Protein AF-A0A086ACV4-F1 (afdb_monomer_lite)

Secondary structure (DSSP, 8-state):
--HHHHHHHHS-HHHHHHHHHHHHHHHHHHHHHS--S-TTSPPTTS---S-S-HHHHHHHHHHHHHHHHHTT-

pLDDT: mean 73.36, std 8.7, range [51.97, 90.81]

Radius of gyration: 18.09 Å; chains: 1; bounding box: 48×29×42 Å

Sequence (73 aa):
MSALRSYYYKLLPGLRLLGRKIYYFPIDFYEGVTGKRSKNEPKKGDIYVGSSDFISHGIRQMKVLQKSNKNKK

Organism: NCBI:txid445961

Structure (mmCIF, N/CA/C/O backbone):
data_AF-A0A086ACV4-F1
#
_entry.id   AF-A0A086ACV4-F1
#
loop_
_atom_site.group_PDB
_atom_site.id
_atom_site.type_symbol
_atom_site.label_atom_id
_atom_site.label_alt_id
_atom_site.label_comp_id
_atom_site.label_asym_id
_atom_site.label_entity_id
_atom_site.label_seq_id
_atom_site.pdbx_PDB_ins_code
_atom_site.Cartn_x
_atom_site.Cartn_y
_atom_site.Cartn_z
_atom_site.occupancy
_atom_site.B_iso_or_equiv
_atom_site.auth_seq_id
_atom_site.auth_comp_id
_atom_site.auth_asym_id
_atom_site.auth_atom_id
_atom_site.pdbx_PDB_model_num
ATOM 1 N N . MET A 1 1 ? 19.595 11.060 -6.319 1.00 52.75 1 MET A N 1
ATOM 2 C CA . MET A 1 1 ? 18.242 10.645 -6.768 1.00 52.75 1 MET A CA 1
ATOM 3 C C . MET A 1 1 ? 18.390 9.395 -7.620 1.00 52.75 1 MET A C 1
ATOM 5 O O . MET A 1 1 ? 19.103 9.464 -8.608 1.00 52.75 1 MET A O 1
ATOM 9 N N . SER A 1 2 ? 17.808 8.257 -7.220 1.00 67.38 2 SER A N 1
ATOM 10 C CA . SER A 1 2 ? 17.935 6.989 -7.967 1.00 67.38 2 SER A CA 1
ATOM 11 C C . SER A 1 2 ? 17.498 7.158 -9.432 1.00 67.38 2 SER A C 1
ATOM 13 O O . SER A 1 2 ? 16.454 7.758 -9.694 1.00 67.38 2 SER A O 1
ATOM 15 N N . ALA A 1 3 ? 18.280 6.642 -10.386 1.00 73.56 3 ALA A N 1
ATOM 16 C CA . ALA A 1 3 ? 18.014 6.762 -11.825 1.00 73.56 3 ALA A CA 1
ATOM 17 C C . ALA A 1 3 ? 16.637 6.192 -12.223 1.00 73.56 3 ALA A C 1
ATOM 19 O O . ALA A 1 3 ? 15.923 6.785 -13.033 1.00 73.56 3 ALA A O 1
ATOM 20 N N . LEU A 1 4 ? 16.211 5.115 -11.556 1.00 67.62 4 LEU A N 1
ATOM 21 C CA . LEU A 1 4 ? 14.880 4.515 -11.701 1.00 67.62 4 LEU A CA 1
ATOM 22 C C . LEU A 1 4 ? 13.759 5.494 -11.339 1.00 67.62 4 LEU A C 1
ATOM 24 O O . LEU A 1 4 ? 12.730 5.551 -12.009 1.00 67.62 4 LEU A O 1
ATOM 28 N N . ARG A 1 5 ? 13.978 6.315 -10.307 1.00 65.75 5 ARG A N 1
ATOM 29 C CA . ARG A 1 5 ? 13.013 7.325 -9.868 1.00 65.75 5 ARG A CA 1
ATOM 30 C C . ARG A 1 5 ? 12.875 8.444 -10.901 1.00 65.75 5 ARG A C 1
ATOM 32 O O . ARG A 1 5 ? 11.768 8.904 -11.149 1.00 65.75 5 ARG A O 1
ATOM 39 N N . SER A 1 6 ? 13.978 8.849 -11.532 1.00 69.56 6 SER A N 1
ATOM 40 C CA . SER A 1 6 ? 13.959 9.852 -12.606 1.00 69.56 6 SER A CA 1
ATOM 41 C C . SER A 1 6 ? 13.215 9.339 -13.845 1.00 69.56 6 SER A C 1
ATOM 43 O O . SER A 1 6 ? 12.362 10.040 -14.386 1.00 69.56 6 SER A O 1
ATOM 45 N N . TYR A 1 7 ? 13.449 8.082 -14.239 1.00 73.44 7 TYR A N 1
ATOM 46 C CA . TYR A 1 7 ? 12.724 7.448 -15.346 1.00 73.44 7 TYR A CA 1
ATOM 47 C C . TYR A 1 7 ? 11.218 7.319 -15.061 1.00 73.44 7 TYR A C 1
ATOM 49 O O . TYR A 1 7 ? 10.388 7.641 -15.909 1.00 73.44 7 TYR A O 1
ATOM 57 N N . TYR A 1 8 ? 10.856 6.958 -13.828 1.00 66.25 8 TYR A N 1
ATOM 58 C CA . TYR A 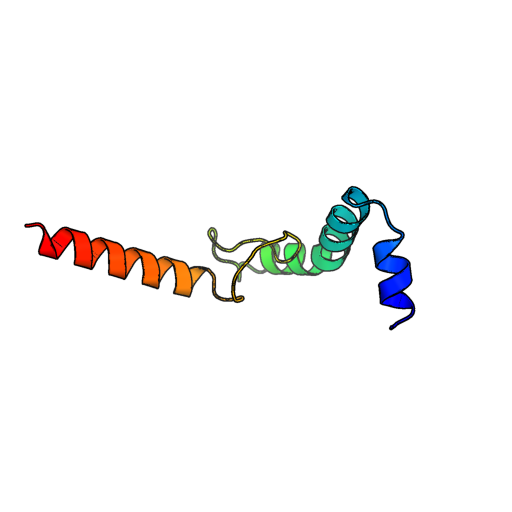1 8 ? 9.464 6.854 -13.387 1.00 66.25 8 TYR A CA 1
ATOM 59 C C . TYR A 1 8 ? 8.689 8.182 -13.482 1.00 66.25 8 TYR A C 1
ATOM 61 O O . TYR A 1 8 ? 7.513 8.191 -13.847 1.00 66.25 8 TYR A O 1
ATOM 69 N N . TYR A 1 9 ? 9.336 9.320 -13.206 1.00 68.81 9 TYR A N 1
ATOM 70 C CA . TYR A 1 9 ? 8.690 10.634 -13.317 1.00 68.81 9 TYR A CA 1
ATOM 71 C C . TYR A 1 9 ? 8.644 11.200 -14.743 1.00 68.81 9 TYR A C 1
ATOM 73 O O . TYR A 1 9 ? 7.847 12.105 -14.987 1.00 68.81 9 TYR A O 1
ATOM 81 N N . LYS A 1 10 ? 9.414 10.650 -15.692 1.00 75.88 10 LYS A N 1
ATOM 82 C CA . LYS A 1 10 ? 9.304 10.995 -17.122 1.00 75.88 10 LYS A CA 1
ATOM 83 C C . LYS A 1 10 ? 8.086 10.360 -17.803 1.00 75.88 10 LYS A C 1
ATOM 85 O O . LYS A 1 10 ? 7.644 10.847 -18.837 1.00 75.88 10 LYS A O 1
ATOM 90 N N . LEU A 1 11 ? 7.519 9.300 -17.224 1.00 68.06 11 LEU A N 1
ATOM 91 C CA . LEU A 1 11 ? 6.307 8.654 -17.730 1.00 68.06 11 LEU A CA 1
ATOM 92 C C . LEU A 1 11 ? 5.062 9.515 -17.489 1.00 68.06 11 LEU A C 1
ATOM 94 O O . LEU A 1 11 ? 4.897 10.104 -16.415 1.00 68.06 11 LEU A O 1
ATOM 98 N N . LEU A 1 12 ? 4.163 9.531 -18.478 1.00 73.69 12 LEU A N 1
ATOM 99 C CA . LEU A 1 12 ? 2.869 10.210 -18.417 1.00 73.69 12 LEU A CA 1
ATOM 100 C C . LEU A 1 12 ? 2.056 9.690 -17.210 1.00 73.69 12 LEU A C 1
ATOM 102 O O . LEU A 1 12 ? 2.071 8.481 -16.956 1.00 73.69 12 LEU A O 1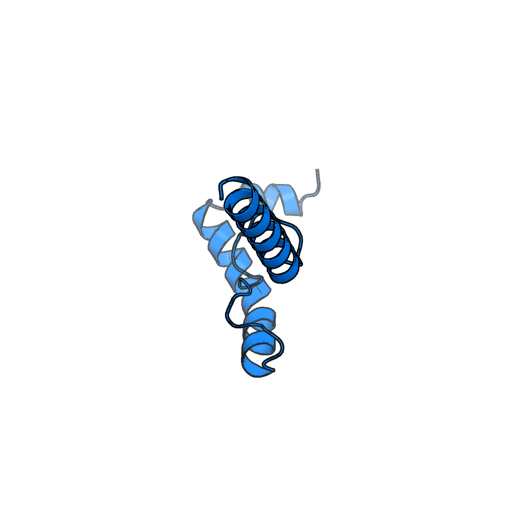
ATOM 106 N N . PRO A 1 13 ? 1.327 10.541 -16.463 1.00 70.06 13 PRO A N 1
ATOM 107 C CA . PRO A 1 13 ? 0.618 10.132 -15.244 1.00 70.06 13 PRO A CA 1
ATOM 108 C C . PRO A 1 13 ? -0.301 8.910 -15.420 1.00 70.06 13 PRO A C 1
ATOM 110 O O . PRO A 1 13 ? -0.358 8.058 -14.535 1.00 70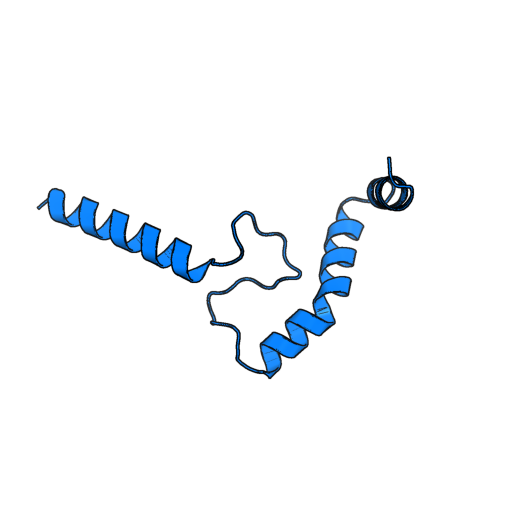.06 13 PRO A O 1
ATOM 113 N N . GLY A 1 14 ? -0.949 8.769 -16.583 1.00 72.06 14 GLY A N 1
ATOM 114 C CA . GLY A 1 14 ? -1.790 7.609 -16.907 1.00 72.06 14 GLY A CA 1
ATOM 115 C C . GLY A 1 14 ? -1.017 6.290 -17.044 1.00 72.06 14 GLY A C 1
ATOM 116 O O . GLY A 1 14 ? -1.488 5.246 -16.595 1.00 72.06 14 GLY A O 1
ATOM 117 N N . LEU A 1 15 ? 0.211 6.327 -17.572 1.00 75.62 15 LEU A N 1
ATOM 118 C CA . LEU A 1 15 ? 1.072 5.143 -17.679 1.00 75.62 15 LEU A CA 1
ATOM 119 C C . LEU A 1 15 ? 1.603 4.688 -16.317 1.00 75.62 15 LEU A C 1
ATOM 121 O O . LEU A 1 15 ? 1.880 3.507 -16.139 1.00 75.62 15 LEU A O 1
ATOM 125 N N . ARG A 1 16 ? 1.706 5.590 -15.333 1.00 74.75 16 ARG A N 1
ATOM 126 C CA . ARG A 1 16 ? 2.095 5.221 -13.961 1.00 74.75 16 ARG A CA 1
ATOM 127 C C . ARG A 1 16 ? 1.014 4.384 -13.278 1.00 74.75 16 ARG A C 1
ATOM 129 O O . ARG A 1 16 ? 1.335 3.414 -12.596 1.00 74.75 16 ARG A O 1
ATOM 136 N N . LEU A 1 17 ? -0.258 4.730 -13.499 1.00 74.75 17 LEU A N 1
ATOM 137 C CA . LEU A 1 17 ? -1.404 3.959 -13.005 1.00 74.75 17 LEU A CA 1
ATOM 138 C C . LEU A 1 17 ? -1.447 2.566 -13.642 1.00 74.75 17 LEU A C 1
ATOM 140 O O . LEU A 1 17 ? -1.562 1.565 -12.936 1.00 74.75 17 LEU A O 1
ATOM 144 N N . LEU A 1 18 ? -1.286 2.498 -14.966 1.00 77.75 18 LEU A N 1
ATOM 145 C CA . LEU A 1 18 ? -1.268 1.231 -15.697 1.00 77.75 18 LEU A CA 1
ATOM 146 C C . LEU A 1 18 ? -0.056 0.369 -15.333 1.00 77.75 18 LEU A C 1
ATOM 148 O O . LEU A 1 18 ? -0.218 -0.818 -15.070 1.00 77.75 18 LEU A O 1
ATOM 152 N N . GLY A 1 19 ? 1.138 0.958 -15.243 1.00 79.25 19 GLY A N 1
ATOM 153 C CA . GLY A 1 19 ? 2.359 0.247 -14.867 1.00 79.25 19 GLY A CA 1
ATOM 154 C C . GLY A 1 19 ? 2.260 -0.380 -13.478 1.00 79.25 19 GLY A C 1
ATOM 155 O O . GLY A 1 19 ? 2.629 -1.538 -13.301 1.00 79.25 19 GLY A O 1
ATOM 156 N N . ARG A 1 20 ? 1.676 0.336 -12.509 1.00 78.81 20 ARG A N 1
ATOM 157 C CA . ARG A 1 20 ? 1.391 -0.217 -11.179 1.00 78.81 20 ARG A CA 1
ATOM 158 C C . ARG A 1 20 ? 0.414 -1.389 -11.262 1.00 78.81 20 ARG A C 1
ATOM 160 O O . ARG A 1 20 ? 0.680 -2.441 -10.690 1.00 78.81 20 ARG A O 1
ATOM 167 N N . LYS A 1 21 ? -0.681 -1.231 -12.005 1.00 79.56 21 LYS A N 1
ATOM 168 C CA . LYS A 1 21 ? -1.688 -2.283 -12.166 1.00 79.56 21 LYS A CA 1
ATOM 169 C C . LYS A 1 21 ? -1.110 -3.541 -12.811 1.00 79.56 21 LYS A C 1
ATOM 171 O O . LYS A 1 21 ? -1.427 -4.630 -12.360 1.00 79.56 21 LYS A O 1
ATOM 176 N N . ILE A 1 22 ? -0.237 -3.396 -13.809 1.00 81.25 22 ILE A N 1
ATOM 177 C CA . ILE A 1 22 ? 0.444 -4.511 -14.484 1.00 81.25 22 ILE A CA 1
ATOM 178 C C . ILE A 1 22 ? 1.461 -5.179 -13.551 1.00 81.25 22 ILE A C 1
ATOM 180 O O . ILE A 1 22 ? 1.491 -6.401 -13.463 1.00 81.25 22 ILE A O 1
ATOM 184 N N . TYR A 1 23 ? 2.254 -4.396 -12.816 1.00 80.88 23 TYR A N 1
ATOM 185 C CA . TYR A 1 23 ? 3.249 -4.926 -11.880 1.00 80.88 23 TYR A CA 1
ATOM 186 C C . TYR A 1 23 ? 2.612 -5.780 -10.774 1.00 80.88 23 TYR A C 1
ATOM 188 O O . TYR A 1 23 ? 3.121 -6.845 -10.436 1.00 80.88 23 TYR A O 1
ATOM 196 N N . TYR A 1 24 ? 1.474 -5.336 -10.236 1.00 78.81 24 TYR A N 1
ATOM 197 C CA . TYR A 1 24 ? 0.739 -6.062 -9.197 1.00 78.81 24 TYR A CA 1
ATOM 198 C C . TYR A 1 24 ? -0.315 -7.033 -9.749 1.00 78.81 24 TYR A C 1
ATOM 200 O O . TYR A 1 24 ? -0.885 -7.797 -8.978 1.00 78.81 24 TYR A O 1
ATOM 208 N N . PHE A 1 25 ? -0.543 -7.079 -11.064 1.00 80.38 25 PHE A N 1
ATOM 209 C CA . PHE A 1 25 ? -1.500 -7.993 -11.690 1.00 80.38 25 PHE A CA 1
ATOM 210 C C . PHE A 1 25 ? -1.308 -9.473 -11.307 1.00 80.38 25 PHE A C 1
ATOM 212 O O . PHE A 1 25 ? -2.297 -10.096 -10.923 1.00 80.38 25 PHE A O 1
ATOM 219 N N . PRO A 1 26 ? -0.093 -10.062 -11.347 1.00 78.19 26 PRO A N 1
ATOM 220 C CA . PRO A 1 26 ? 0.086 -11.465 -10.967 1.00 78.19 26 PRO A CA 1
ATOM 221 C C . PRO A 1 26 ? -0.190 -11.715 -9.479 1.00 78.19 26 PRO A C 1
ATOM 223 O O . PRO A 1 26 ? -0.742 -12.758 -9.135 1.00 78.19 26 PRO A O 1
ATOM 226 N N . ILE A 1 27 ? 0.131 -10.752 -8.605 1.00 78.19 27 ILE A N 1
ATOM 227 C CA . ILE A 1 27 ? -0.177 -10.847 -7.171 1.00 78.19 27 ILE A CA 1
ATOM 228 C C . ILE A 1 27 ? -1.692 -10.774 -6.946 1.00 78.19 27 ILE A C 1
ATOM 230 O O . ILE A 1 27 ? -2.242 -11.601 -6.227 1.00 78.19 27 ILE A O 1
ATOM 234 N N . ASP A 1 28 ? -2.369 -9.837 -7.615 1.00 73.69 28 ASP A N 1
ATOM 235 C CA . ASP A 1 28 ? -3.813 -9.626 -7.498 1.00 73.69 28 ASP A CA 1
ATOM 236 C C . ASP A 1 28 ? -4.595 -10.819 -8.067 1.00 73.69 28 ASP A C 1
ATOM 238 O O . ASP A 1 28 ? -5.634 -11.202 -7.527 1.00 73.69 28 ASP A O 1
ATOM 242 N N . PHE A 1 29 ? -4.097 -11.425 -9.147 1.00 77.31 29 PHE A N 1
ATOM 243 C CA . PHE A 1 29 ? -4.681 -12.625 -9.736 1.00 77.31 29 PHE A CA 1
ATOM 244 C C . PHE A 1 29 ? -4.498 -13.835 -8.816 1.00 77.31 29 PHE A C 1
ATOM 246 O O . PHE A 1 29 ? -5.466 -14.538 -8.533 1.00 77.31 29 PHE A O 1
ATOM 253 N N . TYR A 1 30 ? -3.289 -14.036 -8.280 1.00 78.12 30 TYR A N 1
ATOM 254 C CA . TYR A 1 30 ? -3.016 -15.112 -7.332 1.00 78.12 30 TYR A CA 1
ATOM 255 C C . TYR A 1 30 ? -3.858 -14.974 -6.058 1.00 78.12 30 TYR A C 1
ATOM 257 O O . TYR A 1 30 ? -4.488 -15.937 -5.628 1.00 78.12 30 TYR A O 1
ATOM 265 N N . GLU A 1 31 ? -3.946 -13.779 -5.474 1.00 73.75 31 GLU A N 1
ATOM 266 C CA . GLU A 1 31 ? -4.762 -13.527 -4.280 1.00 73.75 31 GLU A CA 1
ATOM 267 C C . GLU A 1 31 ? -6.267 -13.666 -4.550 1.00 73.75 31 GLU A C 1
ATOM 269 O O . GLU A 1 31 ? -6.999 -14.148 -3.682 1.00 73.75 31 GLU A O 1
ATOM 274 N N . GLY A 1 32 ? -6.721 -13.310 -5.757 1.00 69.75 32 GLY A N 1
ATOM 275 C CA . GLY A 1 32 ? -8.095 -13.523 -6.207 1.00 69.75 32 GLY A CA 1
ATOM 276 C C . GLY A 1 32 ? -8.459 -15.001 -6.368 1.00 69.75 32 GLY A C 1
ATOM 277 O O . GLY A 1 32 ? -9.545 -15.401 -5.958 1.00 69.75 32 GLY A O 1
ATOM 278 N N . VAL A 1 33 ? -7.548 -15.818 -6.909 1.00 72.81 33 VAL A N 1
ATOM 279 C CA . VAL A 1 33 ? -7.753 -17.267 -7.099 1.00 72.81 33 VAL A CA 1
ATOM 280 C C . VAL A 1 33 ? -7.607 -18.037 -5.785 1.00 72.81 33 VAL A C 1
ATOM 282 O O . VAL A 1 33 ? -8.377 -18.953 -5.516 1.00 72.81 33 VAL A O 1
ATOM 285 N N . THR A 1 34 ? -6.658 -17.646 -4.930 1.00 71.94 34 THR A N 1
ATOM 286 C CA . THR A 1 34 ? -6.377 -18.338 -3.657 1.00 71.94 34 THR A CA 1
ATOM 287 C C . THR A 1 34 ? -7.426 -18.030 -2.577 1.00 71.94 34 THR A C 1
ATOM 289 O O . THR A 1 34 ? -7.397 -18.620 -1.502 1.00 71.94 34 THR A O 1
ATOM 292 N N . GLY A 1 35 ? -8.344 -17.083 -2.810 1.00 63.25 35 GLY A N 1
ATOM 293 C CA . GLY A 1 35 ? -9.443 -16.775 -1.885 1.00 63.25 35 GLY A CA 1
ATOM 294 C C . GLY A 1 35 ? -9.012 -16.174 -0.540 1.00 63.25 35 GLY A C 1
ATOM 295 O O . GLY A 1 35 ? -9.844 -15.983 0.341 1.00 63.25 35 GLY A O 1
ATOM 296 N N . LYS A 1 36 ? -7.726 -15.833 -0.370 1.00 64.56 36 LYS A N 1
ATOM 297 C CA . LYS A 1 36 ? -7.193 -15.178 0.840 1.00 64.56 36 LYS A CA 1
ATOM 298 C C . LYS A 1 36 ? -7.668 -13.732 0.998 1.00 64.56 36 LYS A C 1
ATOM 300 O O . LYS A 1 36 ? -7.467 -13.141 2.055 1.00 64.56 36 LYS A O 1
ATOM 305 N N . ARG A 1 37 ? -8.278 -13.163 -0.044 1.00 62.38 37 ARG A N 1
ATOM 306 C CA . ARG A 1 37 ? -8.725 -11.774 -0.082 1.00 62.38 37 ARG A CA 1
ATOM 307 C C . ARG A 1 37 ? -10.170 -11.653 0.395 1.00 62.38 37 ARG A C 1
ATOM 309 O O . ARG A 1 37 ? -11.076 -12.251 -0.185 1.00 62.38 37 ARG A O 1
ATOM 316 N N . SER A 1 38 ? -10.404 -10.827 1.412 1.00 62.69 38 SER A N 1
ATOM 317 C CA . SER A 1 38 ? -11.767 -10.471 1.819 1.00 62.69 38 SER A CA 1
ATOM 318 C C . SER A 1 38 ? -12.447 -9.658 0.710 1.00 62.69 38 SER A C 1
ATOM 320 O O . SER A 1 38 ? -11.806 -8.837 0.054 1.00 62.69 38 SER A O 1
ATOM 322 N N . LYS A 1 39 ? -13.758 -9.841 0.493 1.00 64.06 39 LYS A N 1
ATOM 323 C CA . LYS A 1 39 ? -14.539 -9.120 -0.541 1.00 64.06 39 LYS A CA 1
ATOM 324 C C . LYS A 1 39 ? -14.377 -7.594 -0.456 1.00 64.06 39 LYS A C 1
ATOM 326 O O . LYS A 1 39 ? -14.455 -6.913 -1.475 1.00 64.06 39 LYS A O 1
ATOM 331 N N . ASN A 1 40 ? -14.122 -7.090 0.750 1.00 64.62 40 ASN A N 1
ATOM 332 C CA . ASN A 1 40 ? -14.010 -5.666 1.057 1.00 64.62 40 ASN A CA 1
ATOM 333 C C . ASN A 1 40 ? -12.567 -5.148 1.042 1.00 64.62 40 ASN A C 1
ATOM 335 O O . ASN A 1 40 ? -12.345 -3.971 1.319 1.00 64.62 40 ASN A O 1
ATOM 339 N N . GLU A 1 41 ? -11.586 -6.005 0.760 1.00 68.50 41 GLU A N 1
ATOM 340 C CA . GLU A 1 41 ? -10.200 -5.578 0.671 1.00 68.50 41 GLU A CA 1
ATOM 341 C C . GLU A 1 41 ? -9.899 -5.028 -0.736 1.00 68.50 41 GLU A C 1
ATOM 343 O O . GLU A 1 41 ? -10.286 -5.633 -1.747 1.00 68.50 41 GLU A O 1
ATOM 348 N N . PRO A 1 42 ? -9.245 -3.863 -0.835 1.00 69.50 42 PRO A N 1
ATOM 349 C CA . PRO A 1 42 ? -8.785 -3.314 -2.104 1.00 69.50 42 PRO A CA 1
ATOM 350 C C . PRO A 1 42 ? -7.781 -4.216 -2.844 1.00 69.50 42 PRO A C 1
ATOM 352 O O . PRO A 1 42 ? -7.167 -5.104 -2.260 1.00 69.50 42 PRO A O 1
ATOM 355 N N . LYS A 1 43 ? -7.617 -4.031 -4.164 1.00 68.81 43 LYS A N 1
ATOM 356 C CA . LYS A 1 43 ? -6.545 -4.713 -4.924 1.00 68.81 43 LYS A CA 1
ATOM 357 C C . LYS A 1 43 ? -5.203 -4.049 -4.617 1.00 68.81 43 LYS A C 1
ATOM 359 O O . LYS A 1 43 ? -5.153 -2.833 -4.455 1.00 68.81 43 LYS A O 1
ATOM 364 N N .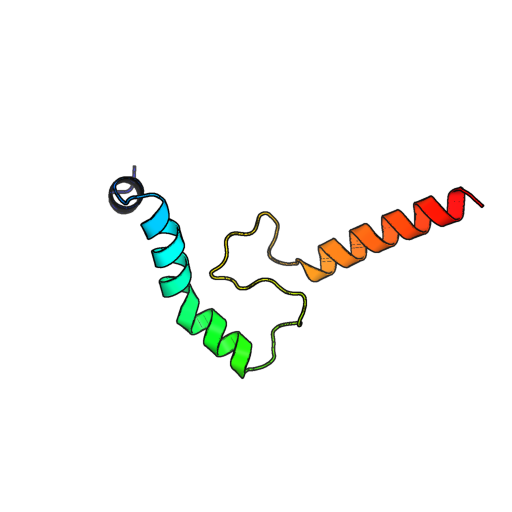 LYS A 1 44 ? -4.102 -4.799 -4.581 1.00 71.06 44 LYS A N 1
ATOM 365 C CA . LYS A 1 44 ? -2.773 -4.218 -4.321 1.00 71.06 44 LYS A CA 1
ATOM 366 C C . LYS A 1 44 ? -2.312 -3.315 -5.466 1.00 71.06 44 LYS A C 1
ATOM 368 O O . LYS A 1 44 ? -1.622 -2.317 -5.230 1.00 71.06 44 LYS A O 1
ATOM 373 N N . GLY A 1 45 ? -2.725 -3.631 -6.695 1.00 65.38 45 GLY A N 1
ATOM 374 C CA . GLY A 1 45 ? -2.425 -2.829 -7.880 1.00 65.38 45 GLY A CA 1
ATOM 375 C C . GLY A 1 45 ? -3.133 -1.481 -7.942 1.00 65.38 45 GLY A C 1
ATOM 376 O O . GLY A 1 45 ? -2.653 -0.574 -8.625 1.00 65.38 45 GLY A O 1
ATOM 377 N N . ASP A 1 46 ? -4.217 -1.309 -7.197 1.00 71.25 46 ASP A N 1
ATOM 378 C CA . ASP A 1 46 ? -4.952 -0.056 -7.143 1.00 71.25 46 ASP A CA 1
ATOM 379 C C . ASP A 1 46 ? -4.301 0.896 -6.110 1.00 71.25 46 ASP A C 1
ATOM 381 O O . ASP A 1 46 ? -3.622 0.494 -5.156 1.00 71.25 46 ASP A O 1
ATOM 385 N N . ILE A 1 47 ? -4.419 2.204 -6.349 1.00 67.12 47 ILE A N 1
ATOM 386 C CA . ILE A 1 47 ? -3.831 3.216 -5.467 1.00 67.12 47 ILE A CA 1
ATOM 387 C C . ILE A 1 47 ? -4.794 3.472 -4.316 1.00 67.12 47 ILE A C 1
ATOM 389 O O . ILE A 1 47 ? -5.821 4.120 -4.498 1.00 67.12 47 ILE A O 1
ATOM 393 N N . TYR A 1 48 ? -4.417 3.024 -3.123 1.00 69.44 48 TYR A N 1
ATOM 394 C CA . TYR A 1 48 ? -5.138 3.336 -1.896 1.00 69.44 48 TYR A CA 1
ATOM 395 C C . TYR A 1 48 ? -4.243 4.056 -0.906 1.00 69.44 48 TYR A C 1
ATOM 397 O O . TYR A 1 48 ? -3.030 3.843 -0.848 1.00 69.44 48 TYR A O 1
ATOM 405 N N . VAL A 1 49 ? -4.878 4.929 -0.137 1.00 62.44 49 VAL A N 1
ATOM 406 C CA . VAL A 1 49 ? -4.257 5.678 0.947 1.00 62.44 49 VAL A CA 1
ATOM 407 C C . VAL A 1 49 ? -4.639 4.979 2.247 1.00 62.44 49 VAL A C 1
ATOM 409 O O . VAL A 1 49 ? -5.824 4.835 2.539 1.00 62.44 49 VAL A O 1
ATOM 412 N N . GLY A 1 50 ? -3.646 4.521 3.005 1.00 61.84 50 GLY A N 1
ATOM 413 C CA . GLY A 1 50 ? -3.858 3.804 4.263 1.00 61.84 50 GLY A CA 1
ATOM 414 C C . GLY A 1 50 ? -2.823 2.707 4.493 1.00 61.84 50 GLY A C 1
ATOM 415 O O . GLY A 1 50 ? -2.104 2.316 3.573 1.00 61.84 50 GLY A O 1
ATOM 416 N N . SER A 1 51 ? -2.730 2.231 5.735 1.00 60.47 51 SER A N 1
ATOM 417 C CA . SER A 1 51 ? -1.977 1.021 6.067 1.00 60.47 51 SER A CA 1
ATOM 418 C C . SER A 1 51 ? -2.645 -0.206 5.442 1.00 60.47 51 SER A C 1
ATOM 420 O O . SER A 1 51 ? -3.847 -0.202 5.183 1.00 60.47 51 SER A O 1
ATOM 422 N N . SER A 1 52 ? -1.868 -1.266 5.224 1.00 61.94 52 SER A N 1
ATOM 423 C CA . SER A 1 52 ? -2.288 -2.511 4.564 1.00 61.94 52 SER A CA 1
ATOM 424 C C . SER A 1 52 ? -3.513 -3.200 5.197 1.00 61.94 52 SER A C 1
ATOM 426 O O . SER A 1 52 ? -4.126 -4.045 4.559 1.00 61.94 52 SER A O 1
ATOM 428 N N . ASP A 1 53 ? -3.911 -2.814 6.415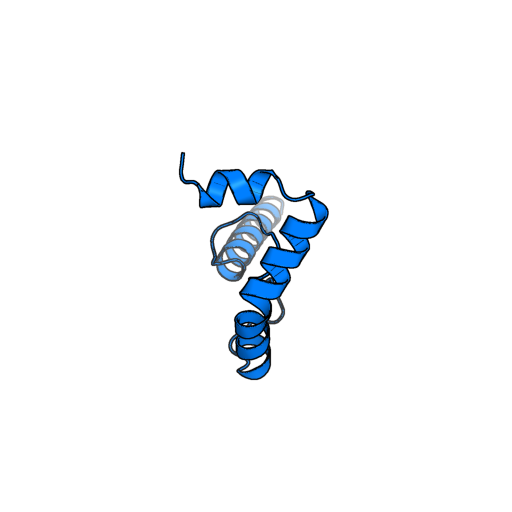 1.00 71.69 53 ASP A N 1
ATOM 429 C CA . ASP A 1 53 ? -4.994 -3.433 7.186 1.00 71.69 53 ASP A CA 1
ATOM 430 C C . ASP A 1 53 ? -6.325 -2.668 7.064 1.00 71.69 53 ASP A C 1
ATOM 432 O O . ASP A 1 53 ? -6.853 -2.098 8.028 1.00 71.69 53 ASP A O 1
ATOM 436 N N . PHE A 1 54 ? -6.904 -2.668 5.861 1.00 74.62 54 PHE A N 1
ATOM 437 C CA . PHE A 1 54 ? -8.162 -1.966 5.566 1.00 74.62 54 PHE A CA 1
ATOM 438 C C . PHE A 1 54 ? -9.348 -2.472 6.399 1.00 74.62 54 PHE A C 1
ATOM 440 O O . PHE A 1 54 ? -10.188 -1.683 6.839 1.00 74.62 54 PHE A O 1
ATOM 447 N N . ILE A 1 55 ? -9.405 -3.781 6.661 1.00 77.38 55 ILE A N 1
ATOM 448 C CA . ILE A 1 55 ? -10.484 -4.408 7.436 1.00 77.38 55 ILE A CA 1
ATOM 449 C C . ILE A 1 55 ? -10.459 -3.925 8.887 1.00 77.38 55 ILE A C 1
ATOM 451 O O . ILE A 1 55 ? -11.470 -3.449 9.407 1.00 77.38 55 ILE A O 1
ATOM 455 N N . SER A 1 56 ? -9.289 -3.976 9.522 1.00 79.75 56 SER A N 1
ATOM 456 C CA . SER A 1 56 ? -9.074 -3.510 10.894 1.00 79.75 56 SER A CA 1
ATOM 457 C C . SER A 1 56 ? -9.433 -2.030 11.041 1.00 79.75 56 SER A C 1
ATOM 459 O O . SER A 1 56 ? -10.083 -1.628 12.011 1.00 79.75 56 SER A O 1
ATOM 461 N N . HIS A 1 57 ? -9.069 -1.222 10.041 1.00 82.00 57 HIS A N 1
ATOM 462 C CA . HIS A 1 57 ? -9.396 0.197 10.005 1.00 82.00 57 HIS A CA 1
ATOM 463 C C . HIS A 1 57 ? -10.911 0.443 9.906 1.00 82.00 57 HIS A C 1
ATOM 465 O O . HIS A 1 57 ? -11.459 1.229 10.684 1.00 82.00 57 HIS A O 1
ATOM 471 N N . GLY A 1 58 ? -11.608 -0.275 9.018 1.00 82.94 58 GLY A N 1
ATOM 472 C CA . GLY A 1 58 ? -13.065 -0.195 8.878 1.00 82.94 58 GLY A CA 1
ATOM 473 C C . GLY A 1 58 ? -13.810 -0.611 10.151 1.00 82.94 58 GLY A C 1
ATOM 474 O O . GLY A 1 58 ? -14.721 0.090 10.596 1.00 82.94 58 GLY A O 1
ATOM 475 N N . ILE A 1 59 ? -13.375 -1.695 10.804 1.00 86.06 59 ILE A N 1
ATOM 476 C CA . ILE A 1 59 ? -13.943 -2.151 12.085 1.00 86.06 59 ILE A CA 1
ATOM 477 C C . ILE A 1 59 ? -13.779 -1.075 13.163 1.00 86.06 59 ILE A C 1
ATOM 479 O O . ILE A 1 59 ? -14.719 -0.792 13.912 1.00 86.06 59 ILE A O 1
ATOM 483 N N . ARG A 1 60 ? -12.602 -0.441 13.236 1.00 86.31 60 ARG A N 1
ATOM 484 C CA . ARG A 1 60 ? -12.340 0.631 14.202 1.00 86.31 60 ARG A CA 1
ATOM 485 C C . ARG A 1 60 ? -13.271 1.822 13.985 1.00 86.31 60 ARG A C 1
ATOM 487 O O . ARG A 1 60 ? -13.849 2.311 14.953 1.00 86.31 60 ARG A O 1
ATOM 494 N N . GLN A 1 61 ? -13.449 2.257 12.738 1.00 86.62 61 GLN A N 1
ATOM 495 C CA . GLN A 1 61 ? -14.359 3.356 12.401 1.00 86.62 61 GLN A CA 1
ATOM 496 C C . GLN A 1 61 ? -15.809 3.025 12.762 1.00 86.62 61 GLN A C 1
ATOM 498 O O . GLN A 1 61 ? -16.477 3.818 13.424 1.00 86.62 61 GLN A O 1
ATOM 503 N N . MET A 1 62 ? -16.272 1.825 12.408 1.00 88.38 62 MET A N 1
ATOM 504 C CA . MET A 1 62 ? -17.622 1.362 12.725 1.00 88.38 62 MET A CA 1
ATOM 505 C C . MET A 1 62 ? -17.873 1.372 14.242 1.00 88.38 62 MET A C 1
ATOM 507 O O . MET A 1 62 ? -18.889 1.895 14.705 1.00 88.38 62 MET A O 1
ATOM 511 N N . LYS A 1 63 ? -16.904 0.896 15.035 1.00 90.81 63 LYS A N 1
ATOM 512 C CA . LYS A 1 63 ? -16.985 0.891 16.503 1.00 90.81 63 LYS A CA 1
ATOM 513 C C . LYS A 1 63 ? -17.097 2.300 17.093 1.00 90.81 63 LYS A C 1
ATOM 515 O O . LYS A 1 63 ? -17.859 2.513 18.037 1.00 90.81 63 LYS A O 1
ATOM 520 N N . VAL A 1 64 ? -16.364 3.266 16.536 1.00 90.31 64 VAL A N 1
ATOM 521 C CA . VAL A 1 64 ? -16.445 4.677 16.949 1.00 90.31 64 VAL A CA 1
ATOM 522 C C . VAL A 1 64 ? -17.829 5.256 16.641 1.00 90.31 64 VAL A C 1
ATOM 524 O O . VAL A 1 64 ? -18.431 5.882 17.515 1.00 90.31 64 VAL A O 1
ATOM 527 N N . LEU A 1 65 ? -18.369 4.992 15.448 1.00 89.81 65 LEU A N 1
ATOM 528 C CA . LEU A 1 65 ? -19.700 5.460 15.049 1.00 89.81 65 LEU A CA 1
ATOM 529 C C . LEU A 1 65 ? -20.810 4.859 15.923 1.00 89.81 65 LEU A C 1
ATOM 531 O O . LEU A 1 65 ? -21.683 5.586 16.394 1.00 89.81 65 LEU A O 1
ATOM 535 N N . GLN A 1 66 ? -20.749 3.556 16.216 1.00 88.94 66 GLN A N 1
ATOM 536 C CA . GLN A 1 66 ? -21.704 2.911 17.122 1.00 88.94 66 GLN A CA 1
ATOM 537 C C . GLN A 1 66 ? -21.666 3.509 18.532 1.00 88.94 66 GLN A C 1
ATOM 539 O O . GLN A 1 66 ? -22.718 3.732 19.132 1.00 88.94 66 GLN A O 1
ATOM 544 N N . LYS A 1 67 ? -20.469 3.799 19.060 1.00 89.12 67 LYS A N 1
ATOM 545 C CA . LYS A 1 67 ? -20.316 4.442 20.372 1.00 89.12 67 LYS A CA 1
ATOM 546 C C . LYS A 1 67 ? -20.911 5.854 20.379 1.00 89.12 67 LYS A C 1
ATOM 548 O O . LYS A 1 67 ? -21.610 6.205 21.323 1.00 89.12 67 LYS A O 1
A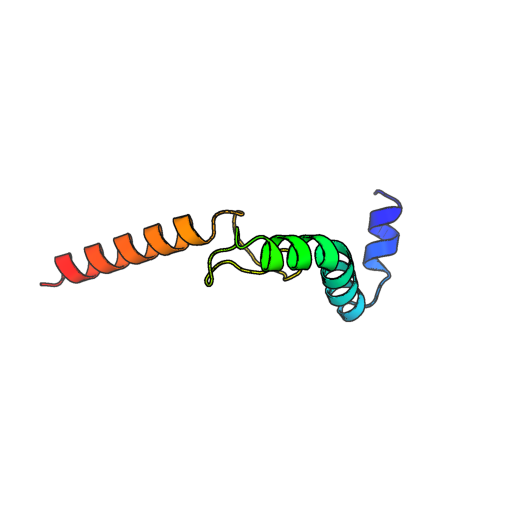TOM 553 N N . SER A 1 68 ? -20.676 6.637 19.325 1.00 82.50 68 SER A N 1
ATOM 554 C CA . SER A 1 68 ? -21.252 7.981 19.189 1.00 82.50 68 SER A CA 1
ATOM 555 C C . SER A 1 68 ? -22.784 7.953 19.136 1.00 82.50 68 SER A C 1
ATOM 557 O O . SER A 1 68 ? -23.427 8.742 19.822 1.00 82.50 68 SER A O 1
ATOM 559 N N . ASN A 1 69 ? -23.372 7.006 18.398 1.00 77.75 69 ASN A N 1
ATOM 560 C CA . ASN A 1 69 ? -24.826 6.858 18.319 1.00 77.75 69 ASN A CA 1
ATOM 561 C C . ASN A 1 69 ? -25.457 6.366 19.630 1.00 77.75 69 ASN A C 1
ATOM 563 O O . ASN A 1 69 ? -26.565 6.784 19.953 1.00 77.75 69 ASN A O 1
ATOM 567 N N . LYS A 1 70 ? -24.767 5.516 20.404 1.00 70.88 70 LYS A N 1
ATOM 568 C CA . LYS A 1 70 ? -25.235 5.097 21.737 1.00 70.88 70 LYS A CA 1
ATOM 569 C C . LYS A 1 70 ? -25.240 6.235 22.755 1.00 70.88 70 LYS A C 1
ATOM 571 O O . LYS A 1 70 ? -26.146 6.277 23.564 1.00 70.88 70 LYS A O 1
ATOM 576 N N . ASN A 1 71 ? -24.277 7.155 22.689 1.00 67.69 71 ASN A N 1
ATOM 577 C CA . ASN A 1 71 ? -24.211 8.313 23.589 1.00 67.69 71 ASN A CA 1
ATOM 578 C C . ASN A 1 71 ? -25.229 9.424 23.258 1.00 67.69 71 ASN A C 1
ATOM 580 O O . ASN A 1 71 ? -25.299 10.407 23.988 1.00 67.69 71 ASN A O 1
ATOM 584 N N . LYS A 1 72 ? -25.962 9.312 22.141 1.00 59.78 72 LYS A N 1
ATOM 585 C CA . LYS A 1 72 ? -27.031 10.248 21.750 1.00 59.78 72 LYS A CA 1
ATOM 586 C C . LYS A 1 72 ? -28.440 9.771 22.136 1.00 59.78 72 LYS A C 1
ATOM 588 O O . LYS A 1 72 ? -29.389 10.514 21.901 1.00 59.78 72 LYS A O 1
ATOM 593 N N . LYS A 1 73 ? -28.578 8.550 22.658 1.00 51.97 73 LYS A N 1
ATOM 594 C CA . LYS A 1 73 ? -29.813 8.014 23.250 1.00 51.97 73 LYS A CA 1
ATOM 595 C C . LYS A 1 73 ? -29.704 8.060 24.764 1.00 51.97 73 LYS A C 1
ATOM 597 O O . LYS A 1 73 ? -30.766 8.242 25.386 1.00 51.97 73 LYS A O 1
#

Foldseek 3Di:
DDPVVVVLVVDDPVVNLVVLCVVQVVVQVCCVVVVVDDPPQDRRSGDDDDDNCPVVVVVVVVVVVVVVVVVVD